Protein AF-A0A0G3GXL4-F1 (afdb_monomer)

pLDDT: mean 94.44, std 4.37, range [70.56, 97.81]

InterPro domains:
  IPR000868 Isochorismatase-like domain [PF00857] (1-45)
  IPR036380 Isochorismatase-like superfamily [G3DSA:3.40.50.850] (1-51)
  IPR036380 Isochorismatase-like superfamily [SSF52499] (2-49)

Secondary structure (DSSP, 8-state):
-HHHHHTT---EEETTS---SSHHHHHHIIIIIGGGTSEEE-HHHHHHHT-

Foldseek 3Di:
DVVCLVVVDAAEDALVPDDDPDPVVSVCCLVPPCVVRYHYDHPVVVVVVVD

Nearest PDB structures (foldseek):
  3kl2-assembly1_C  TM=9.609E-01  e=5.178E-03  Streptomyces avermitilis
  1j2r-assembly1_A  TM=9.621E-01  e=2.115E-02  Escherichia coli
  3txy-assembly1_A-2  TM=9.633E-01  e=2.115E-02  Burkholderia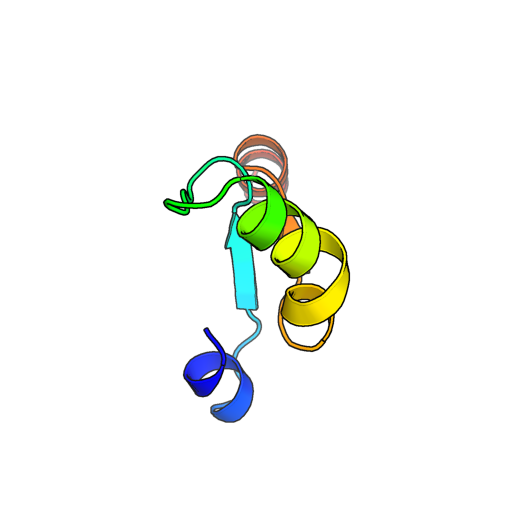 thailandensis E264

Sequence (51 aa):
MRGAFDAGFNVVVISDAITDHAVQRLSWSLERSLPMFAEVATTAEIIDAQS

Organism: NCBI:txid1050174

Mean predicted aligned error: 2.72 Å

Solvent-accessible surface area (backbone atoms only — not comparable to full-atom values): 3196 Å² total; per-residue (Å²): 106,71,71,47,33,78,70,72,44,91,43,76,44,48,63,80,80,62,88,56,98,45,63,70,57,44,53,50,32,64,75,62,56,44,64,77,62,27,48,78,43,42,63,65,60,54,54,63,75,74,110

Radius of gyration: 11.61 Å; Cα contacts (8 Å, |Δi|>4): 47; chains: 1; bounding box: 29×19×28 Å

Structure (mmCIF, N/CA/C/O backbone):
data_AF-A0A0G3GXL4-F1
#
_entry.id   AF-A0A0G3GXL4-F1
#
loop_
_atom_site.group_PDB
_atom_site.id
_atom_site.type_symbol
_atom_site.label_atom_id
_atom_site.label_alt_id
_atom_site.label_comp_id
_atom_site.label_asym_id
_atom_site.label_entity_id
_atom_site.label_seq_id
_atom_site.pdbx_PDB_ins_code
_atom_site.Cartn_x
_atom_site.Cartn_y
_atom_site.Cartn_z
_atom_site.occupancy
_atom_site.B_iso_or_equiv
_atom_site.auth_seq_id
_atom_site.auth_comp_id
_atom_site.auth_asym_id
_atom_site.auth_atom_id
_atom_site.pdbx_PDB_model_num
ATOM 1 N N . MET A 1 1 ? -1.438 -7.329 -6.052 1.00 82.69 1 MET A N 1
ATOM 2 C CA . MET A 1 1 ? -2.258 -6.103 -5.931 1.00 82.69 1 MET A CA 1
ATOM 3 C C . MET A 1 1 ? -3.226 -5.970 -7.096 1.00 82.69 1 MET A C 1
ATOM 5 O O . MET A 1 1 ? -4.402 -6.203 -6.876 1.00 82.69 1 MET A O 1
ATOM 9 N N . ARG A 1 2 ? -2.768 -5.723 -8.335 1.00 88.44 2 ARG A N 1
ATOM 10 C CA . ARG A 1 2 ? -3.673 -5.557 -9.488 1.00 88.44 2 ARG A CA 1
ATOM 11 C C . ARG A 1 2 ? -4.655 -6.721 -9.694 1.00 88.44 2 ARG A C 1
ATOM 13 O O . ARG A 1 2 ? -5.846 -6.482 -9.786 1.00 88.44 2 ARG A O 1
ATOM 20 N N . GLY A 1 3 ? -4.181 -7.967 -9.622 1.00 94.69 3 GLY A N 1
ATOM 21 C CA . GLY A 1 3 ? -5.064 -9.138 -9.720 1.00 94.69 3 GLY A CA 1
ATOM 22 C C . GLY A 1 3 ? -6.103 -9.270 -8.593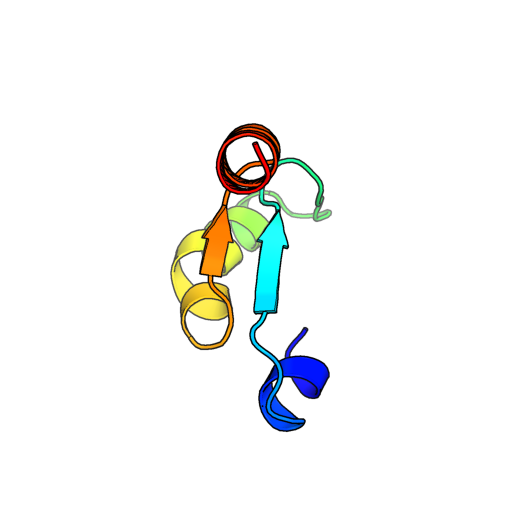 1.00 94.69 3 GLY A C 1
ATOM 23 O O . GLY A 1 3 ? -7.141 -9.874 -8.815 1.00 94.69 3 GLY A O 1
ATOM 24 N N . ALA A 1 4 ? -5.863 -8.695 -7.406 1.00 94.69 4 ALA A N 1
ATOM 25 C CA . ALA A 1 4 ? -6.860 -8.672 -6.328 1.00 94.69 4 ALA A CA 1
ATOM 26 C C . ALA A 1 4 ? -7.944 -7.617 -6.603 1.00 94.69 4 ALA A C 1
ATOM 28 O O . ALA A 1 4 ? -9.126 -7.895 -6.435 1.00 94.69 4 ALA A O 1
ATOM 29 N N . PHE A 1 5 ? -7.545 -6.447 -7.107 1.00 95.88 5 PHE A N 1
ATOM 30 C CA . PHE A 1 5 ? -8.485 -5.431 -7.580 1.00 95.88 5 PHE A CA 1
ATOM 31 C C . PHE A 1 5 ? -9.349 -5.956 -8.735 1.00 95.88 5 PHE A C 1
ATOM 33 O O . PHE A 1 5 ? -10.570 -5.850 -8.690 1.00 95.88 5 PHE A O 1
ATOM 40 N N . ASP A 1 6 ? -8.734 -6.598 -9.735 1.00 96.69 6 ASP A N 1
ATOM 41 C CA . ASP A 1 6 ? -9.460 -7.176 -10.874 1.00 96.69 6 ASP A CA 1
ATOM 42 C C . ASP A 1 6 ? -10.408 -8.321 -10.445 1.00 96.69 6 ASP A C 1
ATOM 44 O O . ASP A 1 6 ? -11.381 -8.609 -11.137 1.00 96.69 6 ASP A O 1
ATOM 48 N N . ALA A 1 7 ? -10.164 -8.946 -9.286 1.00 97.31 7 ALA A N 1
ATOM 49 C CA . ALA A 1 7 ? -11.048 -9.938 -8.669 1.00 97.31 7 ALA A CA 1
ATOM 50 C C . ALA A 1 7 ? -12.161 -9.325 -7.787 1.00 97.31 7 ALA A C 1
ATOM 52 O O . ALA A 1 7 ? -12.940 -10.070 -7.194 1.00 97.31 7 ALA A O 1
ATOM 53 N N . GLY A 1 8 ? -12.259 -7.993 -7.702 1.00 96.75 8 GLY A N 1
ATOM 54 C CA . GLY A 1 8 ? -13.323 -7.277 -6.991 1.00 96.75 8 GLY A CA 1
ATOM 55 C C . GLY A 1 8 ? -13.065 -7.018 -5.504 1.00 96.75 8 GLY A C 1
ATOM 56 O O . GLY A 1 8 ? -13.992 -6.641 -4.790 1.00 96.75 8 GLY A O 1
ATOM 57 N N . PHE A 1 9 ? -11.837 -7.214 -5.018 1.00 97.69 9 PHE A N 1
ATOM 58 C CA . PHE A 1 9 ? -11.482 -6.886 -3.637 1.00 97.69 9 PHE A CA 1
ATOM 59 C C . PHE A 1 9 ? -11.124 -5.406 -3.482 1.00 97.69 9 PHE A C 1
ATOM 61 O O . PHE A 1 9 ? -10.462 -4.822 -4.342 1.00 97.69 9 PHE A O 1
ATOM 68 N N . ASN A 1 10 ? -11.466 -4.833 -2.326 1.00 95.38 10 ASN A N 1
ATOM 69 C CA . ASN A 1 10 ? -10.879 -3.571 -1.882 1.00 95.38 10 ASN A CA 1
ATOM 70 C C . ASN A 1 10 ? -9.413 -3.817 -1.506 1.00 95.38 10 ASN A C 1
ATOM 72 O O . ASN A 1 10 ? -9.108 -4.746 -0.755 1.00 95.38 10 ASN A O 1
ATOM 76 N N . VAL A 1 11 ? -8.505 -3.002 -2.039 1.00 97.00 11 VAL A N 1
ATOM 77 C CA . VAL A 1 11 ? -7.061 -3.162 -1.846 1.00 97.00 11 VAL A CA 1
ATOM 78 C C . VAL A 1 11 ? -6.514 -1.933 -1.139 1.00 97.00 11 VAL A C 1
ATOM 80 O O . VAL A 1 11 ? -6.721 -0.816 -1.604 1.00 97.00 11 VAL A O 1
ATOM 83 N N . VAL A 1 12 ? -5.757 -2.157 -0.066 1.00 96.50 12 VAL A N 1
ATOM 84 C CA . VAL A 1 12 ? -4.978 -1.117 0.610 1.00 96.50 12 VAL A CA 1
ATOM 85 C C . VAL A 1 12 ? -3.500 -1.493 0.575 1.00 96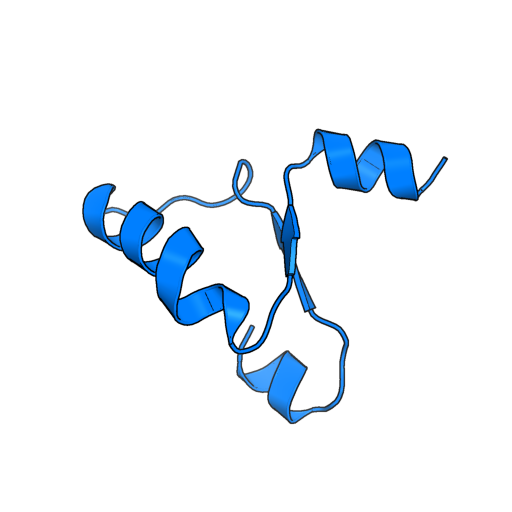.50 12 VAL A C 1
ATOM 87 O O . VAL A 1 12 ? -3.135 -2.647 0.809 1.00 96.50 12 VAL A O 1
ATOM 90 N N . VAL A 1 13 ? -2.647 -0.526 0.246 1.00 96.38 13 VAL A N 1
ATOM 91 C CA . VAL A 1 13 ? -1.190 -0.651 0.256 1.00 96.38 13 VAL A CA 1
ATOM 92 C C . VAL A 1 13 ? -0.633 0.103 1.451 1.00 96.38 13 VAL A C 1
ATOM 94 O O . VAL A 1 13 ? -0.859 1.301 1.599 1.00 96.38 13 VAL A O 1
ATOM 97 N N . ILE A 1 14 ? 0.143 -0.609 2.264 1.00 96.81 14 ILE A N 1
ATOM 98 C CA . ILE A 1 14 ? 0.802 -0.069 3.449 1.00 96.81 14 ILE A CA 1
ATOM 99 C C . ILE A 1 14 ? 2.176 0.477 3.034 1.00 96.81 14 ILE A C 1
ATOM 101 O O . ILE A 1 14 ? 3.128 -0.276 2.829 1.00 96.81 14 ILE A O 1
ATOM 105 N N . SER A 1 15 ? 2.244 1.791 2.838 1.00 96.25 15 SER A N 1
ATOM 106 C CA . SER A 1 15 ? 3.370 2.525 2.242 1.00 96.25 15 SER A CA 1
ATOM 107 C C . SER A 1 15 ? 4.690 2.401 3.008 1.00 96.25 15 SER A C 1
ATOM 109 O O . SER A 1 15 ? 5.751 2.386 2.387 1.00 96.25 15 SER A O 1
ATOM 111 N N . ASP A 1 16 ? 4.634 2.266 4.332 1.00 95.81 16 ASP A N 1
ATOM 112 C CA . ASP A 1 16 ? 5.787 2.125 5.228 1.00 95.81 16 ASP A CA 1
ATOM 113 C C . ASP A 1 16 ? 6.179 0.659 5.498 1.00 95.81 16 ASP A C 1
ATOM 115 O O . ASP A 1 16 ? 7.165 0.400 6.186 1.00 95.81 16 ASP A O 1
ATOM 119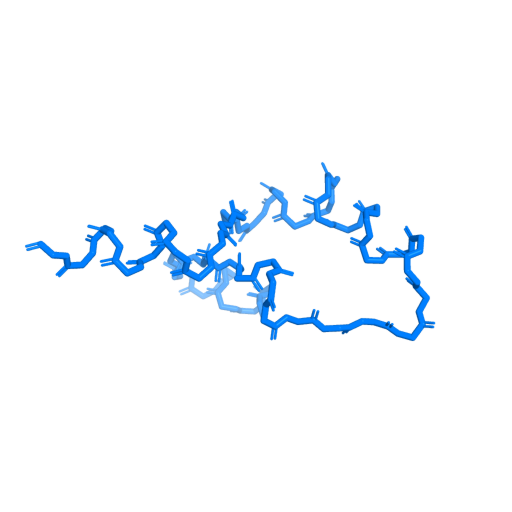 N N . ALA A 1 17 ? 5.456 -0.304 4.913 1.00 95.88 17 ALA A N 1
ATOM 120 C CA . ALA A 1 17 ? 5.716 -1.741 5.037 1.00 95.88 17 ALA A CA 1
ATOM 121 C C . ALA A 1 17 ? 6.183 -2.396 3.722 1.00 95.88 17 ALA A C 1
ATOM 123 O O . ALA A 1 17 ? 6.273 -3.622 3.628 1.00 95.88 17 ALA A O 1
ATOM 124 N N . ILE A 1 18 ? 6.484 -1.597 2.695 1.00 93.56 18 ILE A N 1
ATOM 125 C CA . ILE A 1 18 ? 6.989 -2.072 1.405 1.00 93.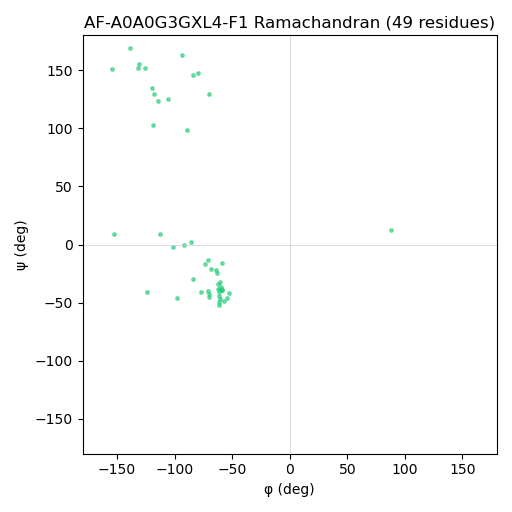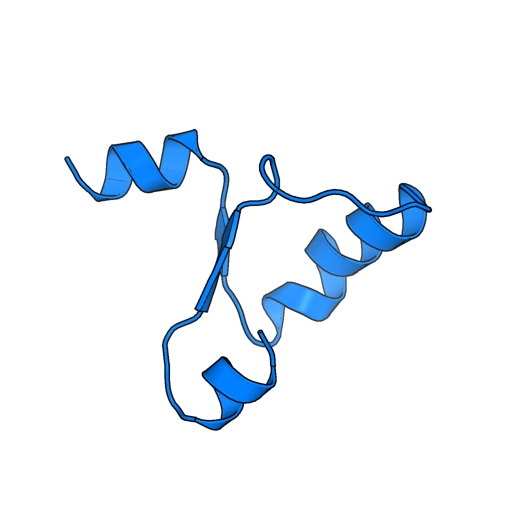56 18 ILE A CA 1
ATOM 126 C C . ILE A 1 18 ? 8.290 -1.367 1.036 1.00 93.56 18 ILE A C 1
ATOM 128 O O . ILE A 1 18 ? 8.543 -0.229 1.421 1.00 93.56 18 ILE A O 1
ATOM 132 N N . THR A 1 19 ? 9.123 -2.047 0.256 1.00 94.19 19 THR A N 1
ATOM 133 C CA . THR A 1 19 ? 10.376 -1.492 -0.255 1.00 94.19 19 THR A CA 1
ATOM 134 C C . THR A 1 19 ? 10.488 -1.731 -1.755 1.00 94.19 19 THR A C 1
ATOM 136 O O . THR A 1 19 ? 9.894 -2.657 -2.309 1.00 94.19 19 THR A O 1
ATOM 139 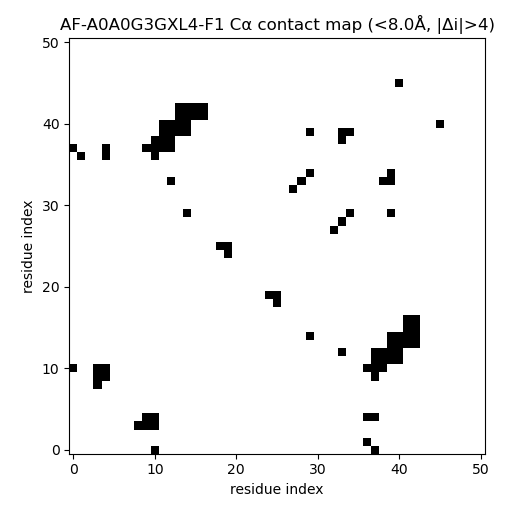N N . ASP A 1 20 ? 11.260 -0.879 -2.421 1.00 94.12 20 ASP A N 1
ATOM 140 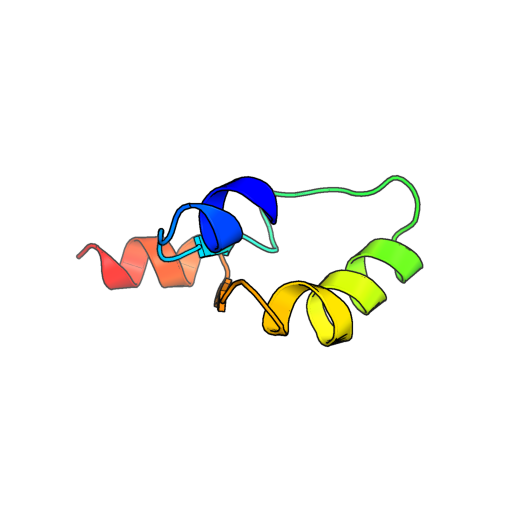C CA . ASP A 1 20 ? 11.682 -1.054 -3.809 1.00 94.12 20 ASP A CA 1
ATOM 141 C C . ASP A 1 20 ? 13.196 -0.810 -3.873 1.00 94.12 20 ASP A C 1
ATOM 143 O O . ASP A 1 20 ? 13.750 -0.052 -3.075 1.00 94.12 20 ASP A O 1
ATOM 147 N N . HIS A 1 21 ? 13.875 -1.442 -4.828 1.00 93.56 21 HIS A N 1
ATOM 148 C CA . HIS A 1 21 ? 15.307 -1.240 -5.058 1.00 93.56 21 HIS A CA 1
ATOM 149 C C . HIS A 1 21 ? 15.609 0.166 -5.601 1.00 93.56 21 HIS A C 1
ATOM 151 O O . HIS A 1 21 ? 16.733 0.647 -5.472 1.00 93.56 21 HIS A O 1
ATOM 157 N N . ALA A 1 22 ? 14.615 0.832 -6.196 1.00 94.06 22 ALA A N 1
ATOM 158 C CA . ALA A 1 22 ? 14.707 2.195 -6.688 1.00 94.06 22 ALA A CA 1
ATOM 159 C C . ALA A 1 22 ? 13.706 3.100 -5.954 1.00 94.06 22 ALA A C 1
ATOM 161 O O . ALA A 1 22 ? 12.523 3.142 -6.287 1.00 94.06 22 ALA A O 1
ATOM 162 N N . VAL A 1 23 ? 14.191 3.897 -4.996 1.00 90.88 23 VAL A N 1
ATOM 163 C CA . VAL A 1 23 ? 13.351 4.799 -4.176 1.00 90.88 23 VAL A CA 1
ATOM 164 C C . VAL A 1 23 ? 12.474 5.717 -5.034 1.00 90.88 23 VAL A C 1
ATOM 166 O O . VAL A 1 23 ? 11.286 5.861 -4.770 1.00 90.88 23 VAL A O 1
ATOM 169 N N . GLN A 1 24 ? 13.019 6.269 -6.122 1.00 93.44 24 GLN A N 1
ATOM 170 C CA . GLN A 1 24 ? 12.261 7.132 -7.039 1.00 93.44 24 GLN A CA 1
ATOM 171 C C . GLN A 1 24 ? 11.084 6.401 -7.702 1.00 93.44 24 GLN A C 1
ATOM 173 O O . GLN A 1 24 ? 10.036 6.997 -7.941 1.00 93.44 24 GLN A O 1
ATOM 178 N N . ARG A 1 25 ? 11.239 5.100 -7.982 1.00 93.12 25 ARG A N 1
ATOM 179 C CA . ARG A 1 25 ? 10.179 4.258 -8.543 1.00 93.12 25 ARG A CA 1
ATOM 180 C C . ARG A 1 25 ? 9.093 3.983 -7.509 1.00 93.12 25 ARG A C 1
ATOM 182 O O . ARG A 1 25 ? 7.915 4.007 -7.870 1.00 93.12 25 ARG A O 1
ATOM 189 N N . LEU A 1 26 ? 9.475 3.746 -6.252 1.00 94.25 26 LEU A N 1
ATOM 190 C CA . LEU A 1 26 ? 8.525 3.575 -5.155 1.00 94.25 26 LEU A CA 1
ATOM 191 C C . LEU A 1 26 ? 7.683 4.837 -4.965 1.00 94.25 26 LEU A C 1
ATOM 193 O O . LEU A 1 26 ? 6.460 4.748 -5.021 1.00 94.25 26 LEU A O 1
ATOM 197 N N . SER A 1 27 ? 8.326 6.004 -4.843 1.00 94.44 27 SER A N 1
ATOM 198 C CA . SER A 1 27 ? 7.637 7.294 -4.705 1.00 94.44 27 SER A CA 1
ATOM 199 C C . SER A 1 27 ?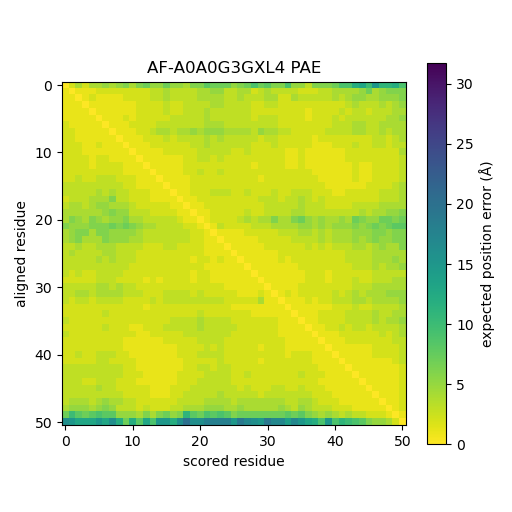 6.687 7.550 -5.873 1.00 94.44 27 SER A C 1
ATOM 201 O O . SER A 1 27 ? 5.505 7.803 -5.666 1.00 94.44 27 SER A O 1
ATOM 203 N N . TRP A 1 28 ? 7.160 7.371 -7.112 1.00 95.25 28 TRP A N 1
ATOM 204 C CA . TRP A 1 28 ? 6.313 7.528 -8.294 1.00 95.25 28 TRP A CA 1
ATOM 205 C C . TRP A 1 28 ? 5.107 6.580 -8.276 1.00 95.25 28 TRP A C 1
ATOM 207 O O . TRP A 1 28 ? 4.005 6.969 -8.658 1.00 95.25 28 TRP A O 1
ATOM 217 N N . SER A 1 29 ? 5.300 5.338 -7.827 1.00 95.38 29 SER A N 1
ATOM 218 C CA . SER A 1 29 ? 4.228 4.341 -7.797 1.00 95.38 29 SER A CA 1
ATOM 219 C C . SER A 1 29 ? 3.179 4.660 -6.737 1.00 95.38 29 SER A C 1
ATOM 221 O O . SER A 1 29 ? 1.989 4.608 -7.043 1.00 95.38 29 SER A O 1
ATOM 223 N N . LEU A 1 30 ? 3.611 5.032 -5.530 1.00 95.50 30 LEU A N 1
ATOM 224 C CA . LEU A 1 30 ? 2.729 5.444 -4.435 1.00 95.50 30 LEU A CA 1
ATOM 225 C C . LEU A 1 30 ? 1.905 6.681 -4.803 1.00 95.50 30 LEU A C 1
ATOM 227 O O . LEU A 1 30 ? 0.723 6.736 -4.486 1.00 95.50 30 LEU A O 1
ATOM 231 N N . GLU A 1 31 ? 2.496 7.634 -5.522 1.00 95.12 31 GLU A N 1
ATOM 232 C CA . GLU A 1 31 ? 1.826 8.886 -5.879 1.00 95.12 31 GLU A CA 1
ATOM 233 C C . GLU A 1 31 ? 0.942 8.784 -7.127 1.00 95.12 31 GLU A C 1
ATOM 235 O O . GLU A 1 31 ? -0.016 9.545 -7.259 1.00 95.12 31 GLU A O 1
ATOM 240 N N . ARG A 1 32 ? 1.271 7.904 -8.085 1.00 94.44 32 ARG A N 1
ATOM 241 C CA . ARG A 1 32 ? 0.655 7.954 -9.425 1.00 94.44 32 ARG A CA 1
ATOM 242 C C . ARG A 1 32 ? -0.019 6.677 -9.885 1.00 94.44 32 ARG A C 1
ATOM 244 O O . ARG A 1 32 ? -1.060 6.766 -10.529 1.00 94.44 32 ARG A O 1
ATOM 251 N N . SER A 1 33 ? 0.570 5.509 -9.635 1.00 94.62 33 SER A N 1
ATOM 252 C CA . SER A 1 33 ? 0.065 4.257 -10.218 1.00 94.62 33 SER A CA 1
ATOM 253 C C . SER A 1 33 ? -0.826 3.476 -9.264 1.00 94.62 33 SER A C 1
ATOM 255 O O . SER A 1 33 ? -1.904 3.043 -9.662 1.00 94.62 33 SER A O 1
ATOM 257 N N . LEU A 1 34 ? -0.406 3.319 -8.010 1.00 95.00 34 LEU A N 1
ATOM 258 C CA . LEU A 1 34 ? -1.144 2.575 -6.993 1.00 95.00 34 LEU A CA 1
ATOM 259 C C . LEU A 1 34 ? -2.523 3.186 -6.693 1.00 95.00 34 LEU A C 1
ATOM 261 O O . LEU A 1 34 ? -3.478 2.408 -6.668 1.00 95.00 34 LEU A O 1
ATOM 265 N N . PRO A 1 35 ? -2.691 4.526 -6.612 1.00 95.75 35 PRO A N 1
ATOM 266 C CA . PRO A 1 35 ? -4.003 5.140 -6.382 1.00 95.75 35 PRO A CA 1
ATOM 267 C C . PRO A 1 35 ? -5.069 4.813 -7.439 1.00 95.75 35 PRO A C 1
ATOM 269 O O . PRO A 1 35 ? -6.255 5.017 -7.206 1.00 95.75 35 PRO A O 1
ATOM 272 N N . MET A 1 36 ? -4.683 4.293 -8.611 1.00 94.56 36 MET A N 1
ATOM 273 C CA . MET A 1 36 ? -5.640 3.890 -9.647 1.00 94.56 36 MET A CA 1
ATOM 274 C C . MET A 1 36 ? -6.399 2.595 -9.314 1.00 94.56 36 MET A C 1
ATOM 276 O O . MET A 1 36 ? -7.376 2.280 -9.993 1.00 94.56 36 MET A O 1
ATOM 280 N N . PHE A 1 37 ? -5.917 1.790 -8.362 1.00 94.81 37 PHE A N 1
ATOM 281 C CA . PHE A 1 37 ? -6.497 0.476 -8.046 1.00 94.81 37 PHE A CA 1
ATOM 282 C C . PHE A 1 37 ? -6.278 0.019 -6.594 1.00 94.81 37 PHE A C 1
ATOM 284 O O . PHE A 1 37 ? -6.537 -1.141 -6.273 1.00 94.81 37 PHE A O 1
ATOM 291 N N . ALA A 1 38 ? -5.766 0.892 -5.731 1.00 96.88 38 ALA A N 1
ATOM 292 C CA . ALA A 1 38 ? -5.610 0.653 -4.307 1.00 96.88 38 ALA A CA 1
ATOM 293 C C . ALA A 1 38 ? -5.610 1.981 -3.541 1.00 96.88 38 ALA A C 1
ATOM 295 O O . ALA A 1 38 ? -5.159 3.001 -4.059 1.00 96.88 38 ALA A O 1
ATOM 296 N N . GLU A 1 39 ? -6.057 1.951 -2.291 1.00 96.56 39 GLU A N 1
ATOM 297 C CA . GLU A 1 39 ? -5.808 3.036 -1.343 1.00 96.56 39 GLU A CA 1
ATOM 298 C C . GLU A 1 39 ? -4.387 2.916 -0.785 1.00 96.56 39 GLU A C 1
ATOM 300 O O . GLU A 1 39 ? -3.852 1.813 -0.649 1.00 96.56 39 GLU A O 1
ATOM 305 N N . VAL A 1 40 ? -3.760 4.046 -0.471 1.00 96.75 40 VAL A N 1
ATOM 306 C CA . VAL A 1 40 ? -2.413 4.088 0.106 1.00 96.75 40 VAL A CA 1
ATOM 307 C C . VAL A 1 40 ? -2.523 4.644 1.517 1.00 96.75 40 VAL A C 1
ATOM 309 O O . VAL A 1 40 ? -3.035 5.744 1.698 1.00 96.75 40 VAL A O 1
ATOM 312 N N . ALA A 1 41 ? -2.035 3.882 2.490 1.00 97.00 41 ALA A N 1
ATOM 313 C CA . ALA A 1 41 ? -2.046 4.239 3.903 1.00 97.00 41 ALA A CA 1
ATOM 314 C C . ALA A 1 41 ? -0.720 3.844 4.568 1.00 97.00 41 ALA A C 1
ATOM 316 O O . ALA A 1 41 ? 0.113 3.141 3.990 1.00 97.00 41 ALA A O 1
ATOM 317 N N . THR A 1 42 ? -0.503 4.306 5.784 1.00 97.81 42 THR A N 1
ATOM 318 C CA . THR A 1 42 ? 0.582 3.905 6.681 1.00 97.81 42 THR A CA 1
ATOM 319 C C . THR A 1 42 ? 0.117 2.791 7.608 1.00 97.81 42 THR A C 1
ATOM 321 O O . THR A 1 42 ? -1.080 2.564 7.796 1.00 97.81 42 THR A O 1
ATOM 324 N N . THR A 1 43 ? 1.065 2.095 8.231 1.00 97.56 43 THR A N 1
ATOM 325 C CA . THR A 1 43 ? 0.749 1.069 9.228 1.00 97.56 43 THR A CA 1
ATOM 326 C C . THR A 1 43 ? -0.059 1.664 10.386 1.00 97.56 43 THR A C 1
ATOM 328 O O . THR A 1 43 ? -1.007 1.036 10.851 1.00 97.56 43 THR A O 1
ATOM 331 N N . ALA A 1 44 ? 0.273 2.887 10.814 1.00 97.81 44 ALA A N 1
ATOM 332 C CA . ALA A 1 44 ? -0.438 3.591 11.881 1.00 97.81 44 ALA A CA 1
ATOM 333 C C . ALA A 1 44 ? -1.912 3.848 11.529 1.00 97.81 44 ALA A C 1
ATOM 335 O O . ALA A 1 44 ? -2.791 3.470 12.296 1.00 97.81 44 ALA A O 1
ATOM 336 N N . GLU A 1 45 ? -2.189 4.393 10.340 1.00 97.44 45 GLU A N 1
ATOM 337 C CA . GLU A 1 45 ? -3.562 4.671 9.887 1.00 97.44 45 GLU A CA 1
ATOM 338 C C . GLU A 1 45 ? -4.423 3.402 9.821 1.00 97.44 45 GLU A C 1
ATOM 340 O O . GLU A 1 45 ? -5.605 3.434 10.158 1.00 97.44 45 GLU A O 1
ATOM 345 N N . ILE A 1 46 ? -3.838 2.265 9.426 1.00 96.00 46 ILE A N 1
ATOM 346 C CA . ILE A 1 46 ? -4.556 0.985 9.406 1.00 96.00 46 ILE A CA 1
ATOM 347 C C . ILE A 1 46 ? -4.846 0.476 10.814 1.00 96.00 46 ILE A C 1
ATOM 349 O O . ILE A 1 46 ? -5.953 0.004 11.054 1.00 96.00 46 ILE A O 1
ATOM 353 N N . ILE A 1 47 ? -3.892 0.568 11.742 1.00 96.44 47 ILE A N 1
ATOM 354 C CA . ILE A 1 47 ? -4.113 0.162 13.139 1.00 96.44 47 ILE A CA 1
ATOM 355 C C . ILE A 1 47 ? -5.223 1.011 13.773 1.00 96.44 47 ILE A C 1
ATOM 357 O O . ILE A 1 47 ? -6.127 0.461 14.406 1.00 96.44 47 ILE A O 1
ATOM 361 N N . ASP A 1 48 ? -5.197 2.324 13.543 1.00 96.19 48 ASP A N 1
ATOM 362 C CA . ASP A 1 48 ? -6.215 3.247 14.046 1.00 96.19 48 ASP A CA 1
ATOM 363 C C . ASP A 1 48 ? -7.602 2.928 13.465 1.00 96.19 48 ASP A C 1
ATOM 365 O O . ASP A 1 48 ? -8.596 2.964 14.185 1.00 96.19 48 ASP A O 1
ATOM 369 N N . ALA A 1 49 ? -7.685 2.535 12.189 1.00 92.62 49 ALA A N 1
ATOM 370 C CA . ALA A 1 49 ? -8.944 2.162 11.539 1.00 92.62 49 ALA A CA 1
ATOM 371 C C . ALA A 1 49 ? -9.545 0.819 12.010 1.00 92.62 49 ALA A C 1
ATOM 373 O O . ALA A 1 49 ? -10.687 0.518 11.661 1.00 92.62 49 ALA A O 1
ATOM 374 N N . GLN A 1 50 ? -8.792 -0.015 12.739 1.00 86.06 50 GLN A N 1
ATOM 375 C CA . GLN A 1 50 ? -9.261 -1.306 13.276 1.00 86.06 50 GLN A CA 1
ATOM 376 C C . GLN A 1 50 ? -9.629 -1.254 14.768 1.00 86.06 50 GLN A C 1
ATOM 378 O O . GLN A 1 50 ? -10.035 -2.277 15.326 1.00 86.06 50 GLN A O 1
ATOM 383 N N . SER A 1 51 ? -9.446 -0.097 15.406 1.00 70.56 51 SER A N 1
ATOM 384 C CA . SER A 1 51 ? -9.723 0.134 16.828 1.00 70.56 51 SER A CA 1
ATOM 385 C C . SER A 1 51 ? -11.163 0.594 17.054 1.00 70.56 51 SER A C 1
ATOM 387 O O . SER A 1 51 ? -11.753 0.163 18.071 1.00 70.56 51 SER A O 1
#